Protein AF-A0A3B9QWY0-F1 (afdb_monomer_lite)

Organism: NCBI:txid1727

Radius of gyration: 14.38 Å; chains: 1; bounding box: 28×21×38 Å

Secondary structure (DSSP, 8-state):
-----TTSTT-TTHHHHHHHTSHHHHHHHHHTTTS---HHHHHHHSTT--HHHHHHHT-

Structure (mmCIF, N/CA/C/O backbone):
data_AF-A0A3B9QWY0-F1
#
_entry.id   AF-A0A3B9QWY0-F1
#
loop_
_atom_site.group_PDB
_atom_site.id
_atom_site.type_symbol
_atom_site.label_atom_id
_atom_site.label_alt_id
_atom_site.label_comp_id
_atom_site.label_asym_id
_atom_site.label_entity_id
_atom_site.label_seq_id
_atom_site.pdbx_PDB_ins_code
_atom_site.Cartn_x
_atom_site.Cartn_y
_atom_site.Cartn_z
_atom_site.occupancy
_atom_site.B_iso_or_equiv
_atom_site.auth_seq_id
_atom_site.auth_comp_id
_atom_site.auth_asym_id
_atom_site.auth_atom_id
_atom_site.pdbx_PDB_model_num
ATOM 1 N N . MET A 1 1 ? 17.184 7.718 -30.918 1.00 46.81 1 MET A N 1
ATOM 2 C CA . MET A 1 1 ? 16.518 8.271 -29.715 1.00 46.81 1 MET A CA 1
ATOM 3 C C . MET A 1 1 ? 15.193 7.546 -29.466 1.00 46.81 1 MET A C 1
ATOM 5 O O . MET A 1 1 ? 14.132 8.119 -29.644 1.00 46.81 1 MET A O 1
ATOM 9 N N . THR A 1 2 ? 15.241 6.278 -29.057 1.00 55.16 2 THR A N 1
ATOM 10 C CA . THR A 1 2 ? 14.054 5.462 -28.718 1.00 55.16 2 THR A CA 1
ATOM 11 C C . THR A 1 2 ? 14.261 4.794 -27.357 1.00 55.16 2 THR A C 1
ATOM 13 O O . THR A 1 2 ? 14.101 3.592 -27.196 1.00 55.16 2 THR A O 1
ATOM 16 N N . ALA A 1 3 ? 14.681 5.581 -26.362 1.00 58.97 3 ALA A N 1
ATOM 17 C CA . ALA A 1 3 ? 15.013 5.073 -25.027 1.00 58.97 3 ALA A CA 1
ATOM 18 C C . ALA A 1 3 ? 13.781 4.835 -24.122 1.00 58.97 3 ALA A C 1
ATOM 20 O O . ALA A 1 3 ? 13.911 4.262 -23.045 1.00 58.97 3 ALA A O 1
ATOM 21 N N . TRP A 1 4 ? 12.579 5.219 -24.571 1.00 66.38 4 TRP A N 1
ATOM 22 C CA . TRP A 1 4 ? 11.342 5.205 -23.779 1.00 66.38 4 TRP A CA 1
ATOM 23 C C . TRP A 1 4 ? 10.217 4.420 -24.466 1.00 66.38 4 TRP A C 1
ATOM 25 O O . TRP A 1 4 ? 9.109 4.923 -24.608 1.00 66.38 4 TRP A O 1
ATOM 35 N N . ASN A 1 5 ? 10.494 3.206 -24.947 1.00 82.25 5 ASN A N 1
ATOM 36 C CA . ASN A 1 5 ? 9.446 2.294 -25.413 1.00 82.25 5 ASN A CA 1
ATOM 37 C C . ASN A 1 5 ? 9.164 1.225 -24.340 1.00 82.25 5 ASN A C 1
ATOM 39 O O . ASN A 1 5 ? 9.906 0.245 -24.286 1.00 82.25 5 ASN A O 1
ATOM 43 N N . PRO A 1 6 ? 8.091 1.340 -23.535 1.00 76.62 6 PRO A N 1
ATOM 44 C CA . PRO A 1 6 ? 7.773 0.369 -22.483 1.00 76.62 6 PRO A CA 1
ATOM 45 C C . PRO A 1 6 ? 7.515 -1.051 -23.002 1.00 76.62 6 PRO A C 1
ATOM 47 O O . PRO A 1 6 ? 7.672 -2.024 -22.265 1.00 76.62 6 PRO A O 1
ATOM 50 N N . ALA A 1 7 ? 7.140 -1.191 -24.278 1.00 80.75 7 ALA A N 1
ATOM 51 C CA . ALA A 1 7 ? 6.947 -2.496 -24.897 1.00 80.75 7 ALA A CA 1
ATOM 52 C C . ALA A 1 7 ? 8.280 -3.237 -25.133 1.00 80.75 7 ALA A C 1
ATOM 54 O O . ALA A 1 7 ? 8.293 -4.467 -25.191 1.00 80.75 7 ALA A O 1
ATOM 55 N N . ALA A 1 8 ? 9.414 -2.528 -25.212 1.00 86.00 8 ALA A N 1
ATOM 56 C CA . ALA A 1 8 ? 10.739 -3.133 -25.357 1.00 86.00 8 ALA A CA 1
ATOM 57 C C . ALA A 1 8 ? 11.206 -3.779 -24.042 1.00 86.00 8 A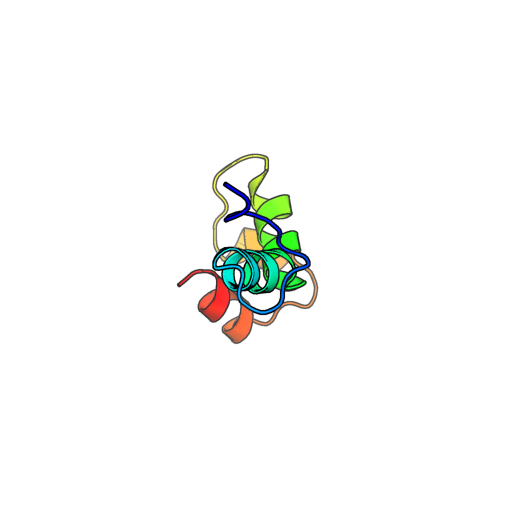LA A C 1
ATOM 59 O O . ALA A 1 8 ? 11.060 -3.184 -22.978 1.00 86.00 8 ALA A O 1
ATOM 60 N N . ARG A 1 9 ? 11.781 -4.991 -24.101 1.00 81.94 9 ARG A N 1
ATOM 61 C CA . ARG A 1 9 ? 12.151 -5.796 -22.916 1.00 81.94 9 ARG A CA 1
ATOM 62 C C . ARG A 1 9 ? 13.073 -5.060 -21.939 1.00 81.94 9 ARG A C 1
ATOM 64 O O . ARG A 1 9 ? 12.841 -5.144 -20.739 1.00 81.94 9 ARG A O 1
ATOM 71 N N . ASP A 1 10 ? 14.036 -4.306 -22.457 1.00 83.75 10 ASP A N 1
ATOM 72 C CA . ASP A 1 10 ? 15.083 -3.661 -21.654 1.00 83.75 10 ASP A CA 1
ATOM 73 C C . ASP A 1 10 ? 14.798 -2.175 -21.396 1.00 83.75 10 ASP A C 1
ATOM 75 O O . ASP A 1 10 ? 15.700 -1.399 -21.084 1.00 83.75 10 ASP A O 1
ATOM 79 N N . CYS A 1 11 ? 13.542 -1.741 -21.554 1.00 85.81 11 CYS A N 1
ATOM 80 C CA . CYS A 1 11 ? 13.189 -0.357 -21.282 1.00 85.81 11 CYS A CA 1
ATOM 81 C C . CYS A 1 11 ? 13.225 -0.088 -19.768 1.00 85.81 11 CYS A C 1
ATOM 83 O O . CYS A 1 11 ? 12.477 -0.736 -19.028 1.00 85.81 11 CYS A O 1
ATOM 85 N N . PRO A 1 12 ? 14.006 0.905 -19.297 1.00 83.00 12 PRO A N 1
ATOM 86 C CA . PRO A 1 12 ? 14.100 1.235 -17.873 1.00 83.00 12 PRO A CA 1
ATOM 87 C C . PRO A 1 12 ? 12.749 1.560 -17.220 1.00 83.00 12 PRO A C 1
ATOM 89 O O . PRO A 1 12 ? 12.572 1.359 -16.021 1.00 83.00 12 PRO A O 1
ATOM 92 N N . SER A 1 13 ? 11.765 2.020 -18.003 1.00 85.00 13 SER A N 1
ATOM 93 C CA . SER A 1 13 ? 10.422 2.319 -17.503 1.00 85.00 13 SER A CA 1
ATOM 94 C C . SER A 1 13 ? 9.589 1.073 -17.189 1.00 85.00 13 SER A C 1
ATOM 96 O O . SER A 1 13 ? 8.619 1.192 -16.445 1.00 85.00 13 SER A O 1
ATOM 98 N N . ARG A 1 14 ? 9.937 -0.132 -17.673 1.00 83.75 14 ARG A N 1
ATOM 99 C CA . ARG A 1 14 ? 9.154 -1.354 -17.383 1.00 83.75 14 ARG A CA 1
ATOM 100 C C . ARG A 1 14 ? 9.054 -1.659 -15.896 1.00 83.75 14 ARG A C 1
ATOM 102 O O . ARG A 1 14 ? 8.020 -2.156 -15.463 1.00 83.75 14 ARG A O 1
ATOM 109 N N . THR A 1 15 ? 10.077 -1.323 -15.116 1.00 83.12 15 THR A N 1
ATOM 110 C CA . THR A 1 15 ? 10.035 -1.449 -13.654 1.00 83.12 15 THR A CA 1
ATOM 111 C C . THR A 1 15 ? 8.981 -0.521 -13.053 1.00 83.12 15 THR A C 1
ATOM 113 O O . THR A 1 15 ? 8.212 -0.944 -12.196 1.00 83.12 15 THR A O 1
ATOM 116 N N . LEU A 1 16 ? 8.875 0.713 -13.555 1.00 85.06 16 LEU A N 1
ATOM 117 C CA . LEU A 1 16 ? 7.821 1.643 -13.151 1.00 85.06 16 LEU A CA 1
ATOM 118 C C . LEU A 1 16 ? 6.435 1.108 -13.533 1.00 85.06 16 LEU A C 1
ATOM 120 O O . LEU A 1 16 ? 5.532 1.128 -12.706 1.00 85.06 16 LEU A O 1
ATOM 124 N N . PHE A 1 17 ? 6.273 0.572 -14.746 1.00 83.88 17 PHE A N 1
ATOM 125 C CA . PHE A 1 17 ? 5.009 -0.041 -15.171 1.00 83.88 17 PHE A CA 1
ATOM 126 C C . PHE A 1 17 ? 4.630 -1.267 -14.340 1.00 83.88 17 PHE A C 1
ATOM 128 O O . PHE A 1 17 ? 3.448 -1.479 -14.105 1.00 83.88 17 PHE A O 1
ATOM 135 N N . ALA A 1 18 ? 5.598 -2.058 -13.873 1.00 82.31 18 ALA A N 1
ATOM 136 C CA . ALA A 1 18 ? 5.326 -3.170 -12.966 1.00 82.31 18 ALA A CA 1
ATOM 137 C C . ALA A 1 18 ? 4.812 -2.677 -11.604 1.00 82.31 18 ALA A C 1
ATOM 139 O O . ALA A 1 18 ? 3.894 -3.272 -11.046 1.00 82.31 18 ALA A O 1
ATOM 140 N N . THR A 1 19 ? 5.359 -1.571 -11.093 1.00 84.31 19 THR A N 1
ATOM 141 C CA . THR A 1 19 ? 4.883 -0.941 -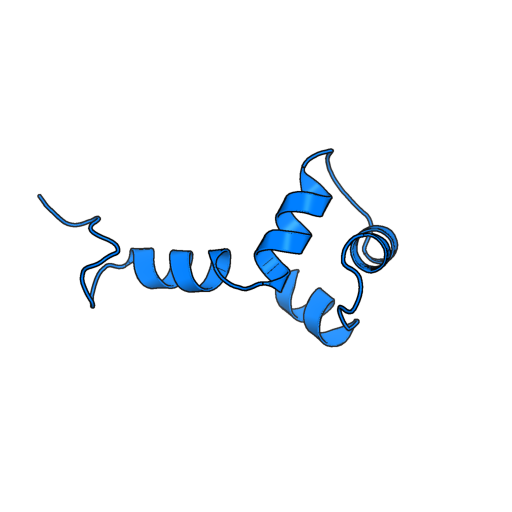9.856 1.00 84.31 19 THR A CA 1
ATOM 142 C C . THR A 1 19 ? 3.501 -0.326 -10.042 1.00 84.31 19 THR A C 1
ATOM 144 O O . THR A 1 19 ? 2.607 -0.606 -9.253 1.00 84.31 19 THR A O 1
ATOM 147 N N . VAL A 1 20 ? 3.290 0.477 -11.085 1.00 83.44 20 VAL A N 1
ATOM 148 C CA . VAL A 1 20 ? 1.995 1.127 -11.339 1.00 83.44 20 VAL A CA 1
ATOM 149 C C . VAL A 1 20 ? 0.930 0.096 -11.710 1.00 83.44 20 VAL A C 1
ATOM 151 O O . VAL A 1 20 ? -0.198 0.216 -11.276 1.00 83.44 20 VAL A O 1
ATOM 154 N N . GLY A 1 21 ? 1.273 -0.958 -12.448 1.00 83.75 21 GLY A N 1
ATOM 155 C CA . GLY A 1 21 ? 0.342 -2.026 -12.815 1.00 83.75 21 GLY A CA 1
ATOM 156 C C . GLY A 1 21 ? -0.027 -2.980 -11.674 1.00 83.75 21 GLY A C 1
ATOM 157 O O . GLY A 1 21 ? -0.883 -3.844 -11.867 1.00 83.75 21 GLY A O 1
ATOM 158 N N . ASP A 1 22 ? 0.596 -2.860 -10.497 1.00 92.06 22 ASP A N 1
ATOM 159 C CA . ASP A 1 22 ? 0.199 -3.639 -9.327 1.00 92.06 22 ASP A CA 1
ATOM 160 C C . ASP A 1 22 ? -1.195 -3.210 -8.860 1.00 92.06 22 ASP A C 1
ATOM 162 O O . ASP A 1 22 ? -1.443 -2.035 -8.581 1.00 92.06 22 ASP A O 1
ATOM 166 N N . ARG A 1 23 ? -2.103 -4.185 -8.729 1.00 92.56 23 ARG A N 1
ATOM 167 C CA . ARG A 1 23 ? -3.499 -3.962 -8.323 1.00 92.56 23 ARG A CA 1
ATOM 168 C C . ARG A 1 23 ? -3.607 -3.053 -7.099 1.00 92.56 23 ARG A C 1
ATOM 170 O O . ARG A 1 23 ? -4.444 -2.156 -7.083 1.00 92.56 23 ARG A O 1
ATOM 177 N N . TRP A 1 24 ? -2.801 -3.308 -6.070 1.00 95.88 24 TRP A N 1
ATOM 178 C CA . TRP A 1 24 ? -2.900 -2.567 -4.816 1.00 95.88 24 TRP A CA 1
ATOM 179 C C . TRP A 1 24 ? -2.378 -1.146 -4.964 1.00 95.88 24 TRP A C 1
ATOM 181 O O . TRP A 1 24 ? -3.011 -0.231 -4.454 1.00 95.88 24 TRP A O 1
ATOM 191 N N . ASN A 1 25 ? -1.292 -0.948 -5.713 1.00 94.75 25 ASN A N 1
ATOM 192 C CA . ASN A 1 25 ? -0.778 0.390 -5.988 1.00 94.75 25 ASN A CA 1
ATOM 193 C C . ASN A 1 25 ? -1.805 1.252 -6.731 1.00 94.75 25 ASN A C 1
ATOM 195 O O . ASN A 1 25 ? -2.008 2.394 -6.337 1.00 94.75 25 ASN A O 1
ATOM 199 N N . MET A 1 26 ? -2.516 0.710 -7.725 1.00 94.44 26 MET A N 1
ATOM 200 C CA . MET A 1 26 ? -3.576 1.470 -8.405 1.00 94.44 26 MET A CA 1
ATOM 201 C C . MET A 1 26 ? -4.717 1.858 -7.468 1.00 94.44 26 MET A C 1
ATOM 203 O O . MET A 1 26 ? -5.158 3.001 -7.493 1.00 94.44 26 MET A O 1
ATOM 207 N N . LEU A 1 27 ? -5.187 0.934 -6.627 1.00 95.62 27 LEU A N 1
ATOM 208 C CA . LEU A 1 27 ? -6.276 1.228 -5.692 1.00 95.62 27 LEU A CA 1
ATOM 209 C C . LEU A 1 27 ? -5.859 2.243 -4.619 1.00 95.62 27 LEU A C 1
ATOM 211 O O . LEU A 1 27 ? -6.652 3.108 -4.266 1.00 95.62 27 LEU A O 1
ATOM 215 N N . ILE A 1 28 ? -4.616 2.169 -4.134 1.00 95.81 28 ILE A N 1
ATOM 216 C CA . ILE A 1 28 ? -4.061 3.154 -3.196 1.00 95.81 28 ILE A CA 1
ATOM 217 C C . ILE A 1 28 ? -3.965 4.530 -3.864 1.00 95.81 28 ILE A C 1
ATOM 219 O O . ILE A 1 28 ? -4.358 5.517 -3.255 1.00 95.81 28 ILE A O 1
ATOM 223 N N . LEU A 1 29 ? -3.486 4.605 -5.110 1.00 95.00 29 LEU A N 1
ATOM 224 C CA . LEU A 1 29 ? -3.401 5.868 -5.850 1.00 95.00 29 LEU A CA 1
ATOM 225 C C . LEU A 1 29 ? -4.780 6.492 -6.083 1.00 95.00 29 LEU A C 1
ATOM 227 O O . LEU A 1 29 ? -4.928 7.693 -5.892 1.00 95.00 29 LEU A O 1
ATOM 231 N N . LEU A 1 30 ? -5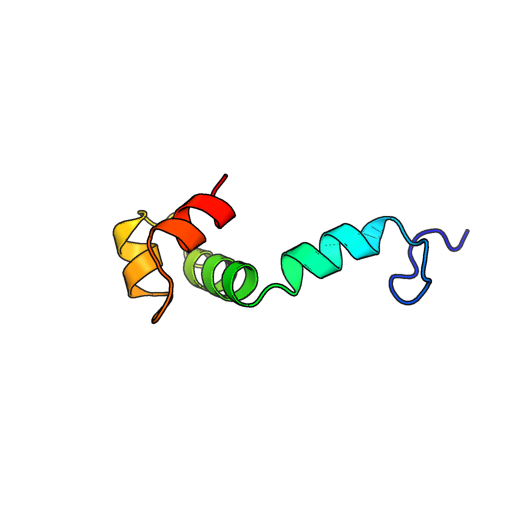.785 5.686 -6.436 1.00 94.62 30 LEU A N 1
ATOM 232 C CA . LEU A 1 30 ? -7.169 6.151 -6.570 1.00 94.62 30 LEU A CA 1
ATOM 233 C C . LEU A 1 30 ? -7.731 6.653 -5.233 1.00 94.62 30 LEU A C 1
ATOM 235 O O . LEU A 1 30 ? -8.370 7.694 -5.191 1.00 94.62 30 LEU A O 1
ATOM 239 N N . ALA A 1 31 ? -7.452 5.964 -4.124 1.00 95.62 31 ALA A N 1
ATOM 240 C CA . ALA A 1 31 ? -7.889 6.405 -2.797 1.00 95.62 31 ALA A CA 1
ATOM 241 C C . ALA A 1 31 ? -7.224 7.720 -2.338 1.00 95.62 31 ALA A C 1
ATOM 243 O O . ALA A 1 31 ? -7.743 8.390 -1.449 1.00 95.62 31 ALA A O 1
ATOM 244 N N . LEU A 1 32 ? -6.080 8.081 -2.925 1.00 96.38 32 LEU A N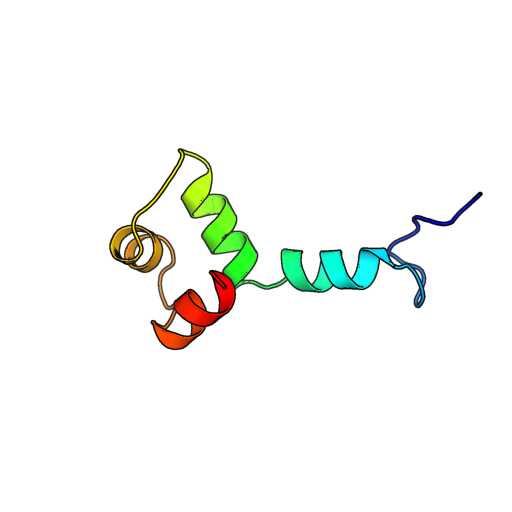 1
ATOM 245 C CA . LEU A 1 32 ? -5.339 9.314 -2.644 1.00 96.38 32 LEU A CA 1
ATOM 246 C C . LEU A 1 32 ? -5.675 10.460 -3.614 1.00 96.38 32 LEU A C 1
ATOM 248 O O . LEU A 1 32 ? -5.086 11.533 -3.493 1.00 96.38 32 LEU A O 1
ATOM 252 N N . GLU A 1 33 ? -6.592 10.261 -4.569 1.00 95.81 33 GLU A N 1
ATOM 253 C CA . GLU A 1 33 ? -6.954 11.276 -5.572 1.00 95.81 33 GLU A CA 1
ATOM 254 C C . GLU A 1 33 ? -7.458 12.576 -4.922 1.00 95.81 33 GLU A C 1
ATOM 256 O O . GLU A 1 33 ? -7.055 13.667 -5.327 1.00 95.81 33 GLU A O 1
ATOM 261 N N . ASP A 1 34 ? -8.247 12.456 -3.852 1.00 91.06 34 ASP A N 1
ATOM 262 C CA . ASP A 1 34 ? -8.820 13.588 -3.112 1.00 91.06 34 ASP A CA 1
ATOM 263 C C . ASP A 1 34 ? -7.896 14.145 -2.010 1.00 91.06 34 ASP A C 1
ATOM 265 O O . ASP A 1 34 ? -8.269 15.072 -1.285 1.00 91.06 34 ASP A O 1
ATOM 269 N N . GLY A 1 35 ? -6.683 13.601 -1.874 1.00 95.00 35 GLY A N 1
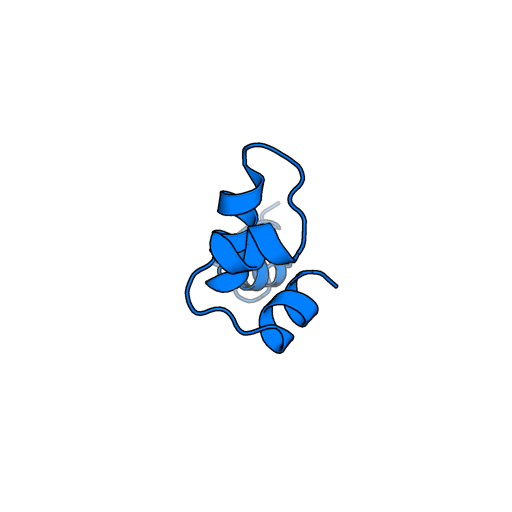ATOM 270 C CA . GLY A 1 35 ? -5.664 14.083 -0.944 1.00 95.00 35 GLY A CA 1
ATOM 271 C C . GLY A 1 35 ? -5.131 13.028 0.022 1.00 95.00 35 GLY A C 1
ATOM 272 O O . GLY A 1 35 ? -5.282 11.820 -0.160 1.00 95.00 35 GLY A O 1
ATOM 273 N N . GLU A 1 36 ? -4.443 13.507 1.058 1.00 95.62 36 GLU A N 1
ATOM 274 C CA . GLU A 1 36 ? -3.797 12.655 2.055 1.00 95.62 36 GLU A CA 1
ATOM 275 C C . GLU A 1 36 ? -4.826 11.852 2.860 1.00 95.62 36 GLU A C 1
ATOM 277 O O . GLU A 1 36 ? -5.792 12.398 3.387 1.00 95.62 36 GLU A O 1
ATOM 282 N N . GLN A 1 37 ? -4.572 10.553 3.005 1.00 97.19 37 GLN A N 1
ATOM 283 C CA . GLN A 1 37 ? -5.417 9.629 3.758 1.00 97.19 37 GLN A CA 1
ATOM 284 C C . GLN A 1 37 ? -4.603 8.980 4.875 1.00 97.19 37 GLN A C 1
ATOM 286 O O . GLN A 1 37 ? -3.439 8.601 4.699 1.00 97.19 37 GLN A O 1
ATOM 291 N N . ARG A 1 38 ? -5.222 8.781 6.036 1.00 97.12 38 ARG A N 1
ATOM 292 C CA . ARG A 1 38 ? -4.640 7.979 7.115 1.00 97.12 38 ARG A CA 1
ATOM 293 C C . ARG A 1 38 ? -4.650 6.503 6.728 1.00 97.12 38 ARG A C 1
ATOM 295 O O . ARG A 1 38 ? -5.489 6.037 5.964 1.00 97.12 38 ARG A O 1
ATOM 302 N N . PHE A 1 39 ? -3.774 5.715 7.352 1.00 97.12 39 PHE A N 1
ATOM 303 C CA . PHE A 1 39 ? -3.682 4.271 7.097 1.00 97.12 39 PHE A CA 1
ATOM 304 C C . PHE A 1 39 ? -5.030 3.536 7.222 1.00 97.12 39 PHE A C 1
ATOM 306 O O . PHE A 1 39 ? -5.363 2.702 6.385 1.00 97.12 39 PHE A O 1
ATOM 313 N N . GLY A 1 40 ? -5.822 3.852 8.253 1.00 96.88 40 GLY A N 1
ATOM 314 C CA . GLY A 1 40 ? -7.142 3.241 8.453 1.00 96.88 40 GLY A CA 1
ATOM 315 C C . GLY A 1 40 ? -8.166 3.633 7.383 1.00 96.88 40 GLY A C 1
ATOM 316 O O . GLY A 1 40 ? -9.003 2.813 7.009 1.00 96.88 40 GLY A O 1
ATOM 317 N N . GLU A 1 41 ? -8.071 4.853 6.854 1.00 97.00 41 GLU A N 1
ATOM 318 C CA . GLU A 1 41 ? -8.934 5.343 5.775 1.00 97.00 41 GLU A CA 1
ATOM 319 C C . GLU A 1 41 ? -8.560 4.663 4.456 1.00 97.00 41 GLU A C 1
ATOM 321 O O . GLU A 1 41 ? -9.435 4.141 3.772 1.00 97.00 41 GLU A O 1
ATOM 326 N N . LEU A 1 42 ? -7.261 4.537 4.154 1.00 97.12 42 LEU A N 1
ATOM 327 C CA . LEU A 1 42 ? -6.776 3.751 3.013 1.00 97.12 42 LEU A CA 1
ATOM 328 C C . LEU A 1 42 ? -7.214 2.289 3.096 1.00 97.12 42 LEU A C 1
ATOM 330 O O . LEU A 1 42 ? -7.671 1.730 2.106 1.00 97.12 42 LEU A O 1
ATOM 334 N N . LYS A 1 43 ? -7.122 1.668 4.275 1.00 96.81 43 LYS A N 1
ATOM 335 C CA . LYS A 1 43 ? -7.587 0.290 4.490 1.00 96.81 43 LYS A CA 1
ATOM 336 C C . LYS A 1 43 ? -9.092 0.139 4.249 1.00 96.81 43 LYS A C 1
ATOM 338 O O . LYS A 1 43 ? -9.524 -0.906 3.781 1.00 96.81 43 LYS A O 1
ATOM 343 N N . THR A 1 44 ? -9.874 1.164 4.583 1.00 95.69 44 THR A N 1
ATOM 344 C CA . THR A 1 44 ? -11.330 1.159 4.385 1.00 95.69 44 THR A CA 1
ATOM 345 C C . THR A 1 44 ? -11.693 1.371 2.915 1.00 95.69 44 THR A C 1
ATOM 347 O O . THR A 1 44 ? -12.577 0.691 2.407 1.00 95.69 44 THR A O 1
ATOM 350 N N . HIS A 1 45 ? -10.994 2.269 2.214 1.00 95.50 45 HIS A N 1
ATOM 351 C CA . HIS A 1 45 ? -11.210 2.519 0.785 1.00 95.50 45 HIS A CA 1
ATOM 352 C C . HIS A 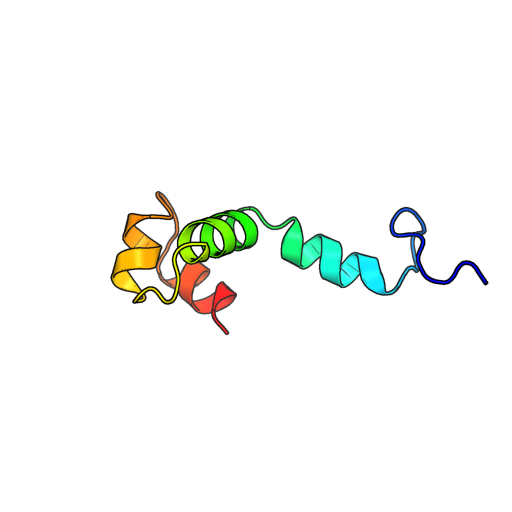1 45 ? -10.719 1.368 -0.104 1.00 95.50 45 HIS A C 1
ATOM 354 O O . HIS A 1 45 ? -11.355 1.035 -1.104 1.00 95.50 45 HIS A O 1
ATOM 360 N N . VAL A 1 46 ? -9.594 0.745 0.249 1.00 96.38 46 VAL A N 1
ATOM 361 C CA . VAL A 1 46 ? -8.991 -0.353 -0.512 1.00 96.38 46 VAL A CA 1
ATOM 362 C C . VAL A 1 46 ? -9.471 -1.692 0.050 1.00 96.38 46 VAL A C 1
ATOM 364 O O . VAL A 1 46 ? -8.746 -2.398 0.751 1.00 96.38 46 VAL A O 1
ATOM 367 N N . ASP A 1 47 ? -10.714 -2.049 -0.268 1.00 94.62 47 ASP A N 1
ATOM 368 C CA . ASP A 1 47 ? -11.337 -3.271 0.245 1.00 94.62 47 ASP A CA 1
ATOM 369 C C . ASP A 1 47 ? -10.531 -4.546 -0.096 1.00 94.62 47 ASP A C 1
ATOM 371 O O . ASP A 1 47 ? -9.998 -4.730 -1.199 1.00 94.62 47 ASP A O 1
ATOM 375 N N . GLY A 1 48 ? -10.426 -5.440 0.888 1.00 95.25 48 GLY A N 1
ATOM 376 C CA . GLY A 1 48 ? -9.705 -6.708 0.791 1.00 95.25 48 GLY A CA 1
ATOM 377 C C . GLY A 1 48 ? -8.175 -6.628 0.896 1.00 95.25 48 GLY A C 1
ATOM 378 O O . GLY A 1 48 ? -7.522 -7.674 0.824 1.00 95.25 48 GLY A O 1
ATOM 379 N N . ILE A 1 49 ? -7.571 -5.446 1.080 1.00 97.25 49 ILE A N 1
ATOM 380 C CA . ILE A 1 49 ? -6.127 -5.350 1.342 1.00 97.25 49 ILE A CA 1
ATOM 381 C C . ILE A 1 49 ? -5.801 -5.763 2.783 1.00 97.25 49 ILE A C 1
ATOM 383 O O . ILE A 1 49 ? -6.478 -5.388 3.740 1.00 97.25 49 ILE A O 1
ATOM 387 N N . SER A 1 50 ? -4.725 -6.531 2.962 1.00 97.75 50 SER A N 1
ATOM 388 C CA . SER A 1 50 ? -4.211 -6.835 4.304 1.00 97.75 50 SER A CA 1
ATOM 389 C C . SER A 1 50 ? -3.293 -5.725 4.820 1.00 97.75 50 SER A C 1
ATOM 391 O O . SER A 1 50 ? -2.584 -5.092 4.037 1.00 97.75 50 SER A O 1
ATOM 393 N N . ASP A 1 51 ? -3.202 -5.570 6.144 1.00 97.75 51 ASP A N 1
ATOM 394 C CA . ASP A 1 51 ? -2.311 -4.585 6.785 1.00 97.75 51 ASP A CA 1
ATOM 395 C C . ASP A 1 51 ? -0.850 -4.763 6.377 1.00 97.75 51 ASP A C 1
ATOM 397 O O . ASP A 1 51 ? -0.123 -3.789 6.176 1.00 97.75 51 ASP A O 1
ATOM 401 N N . LYS A 1 52 ? -0.426 -6.019 6.204 1.00 97.81 52 LYS A N 1
ATOM 402 C CA . LYS A 1 52 ? 0.918 -6.361 5.740 1.00 97.81 52 LYS A CA 1
ATOM 403 C C . LYS A 1 52 ? 1.169 -5.832 4.328 1.00 97.81 52 LYS A C 1
ATOM 405 O O . LYS A 1 52 ? 2.209 -5.226 4.091 1.00 97.81 52 LYS A O 1
ATOM 410 N N . VAL A 1 53 ? 0.234 -6.063 3.405 1.00 97.06 53 VAL A N 1
ATOM 411 C CA . VAL A 1 53 ? 0.366 -5.621 2.008 1.00 97.06 53 VAL A CA 1
ATOM 412 C C . VAL A 1 53 ? 0.292 -4.100 1.924 1.00 97.06 53 VAL A C 1
ATOM 414 O O . VAL A 1 53 ? 1.156 -3.503 1.291 1.00 97.06 53 VAL A O 1
ATOM 417 N N . LEU A 1 54 ? -0.657 -3.463 2.617 1.00 97.31 54 LEU A N 1
ATOM 418 C CA . LEU A 1 54 ? -0.770 -2.003 2.648 1.00 97.31 54 LEU A CA 1
ATOM 419 C C . LEU A 1 54 ? 0.510 -1.358 3.203 1.00 97.31 54 LEU A C 1
ATOM 421 O O . LEU A 1 54 ? 1.075 -0.463 2.583 1.00 97.31 54 LEU A O 1
ATOM 425 N N . THR A 1 55 ? 1.044 -1.887 4.308 1.00 97.44 55 THR A N 1
ATOM 426 C CA . THR A 1 55 ? 2.327 -1.436 4.874 1.00 97.44 55 THR A CA 1
ATOM 427 C C . THR A 1 55 ? 3.488 -1.623 3.901 1.00 97.44 55 THR A C 1
ATOM 429 O O . THR A 1 55 ? 4.378 -0.783 3.842 1.00 97.44 55 THR A O 1
ATOM 432 N N . GLN A 1 56 ? 3.516 -2.726 3.152 1.00 95.56 56 GLN A N 1
ATOM 433 C CA . GLN A 1 56 ? 4.566 -2.981 2.168 1.00 95.56 56 GLN A CA 1
ATOM 434 C C . GLN A 1 56 ? 4.492 -2.015 0.980 1.00 95.56 56 GLN A C 1
ATOM 436 O O . GLN A 1 56 ? 5.534 -1.679 0.429 1.00 95.56 56 GLN A O 1
ATOM 441 N N . ARG A 1 57 ? 3.290 -1.592 0.569 1.00 94.25 57 ARG A N 1
ATOM 442 C CA . ARG A 1 57 ? 3.104 -0.659 -0.554 1.00 94.25 57 ARG A CA 1
ATOM 443 C C . ARG A 1 57 ? 3.375 0.802 -0.195 1.00 94.25 57 ARG A C 1
ATOM 445 O O . ARG A 1 57 ? 3.756 1.558 -1.074 1.00 94.25 57 ARG A O 1
ATOM 452 N N . LEU A 1 58 ? 3.201 1.187 1.070 1.00 93.12 58 LEU A N 1
ATOM 453 C CA . LEU A 1 58 ? 3.434 2.557 1.553 1.00 93.12 58 LEU A CA 1
ATOM 454 C C . LEU A 1 58 ? 4.885 2.832 2.005 1.00 93.12 58 LEU A C 1
ATOM 456 O O . LEU A 1 58 ? 5.158 3.910 2.530 1.00 93.12 58 LEU A O 1
ATOM 460 N N . ARG A 1 59 ? 5.795 1.862 1.863 1.00 88.56 59 ARG A N 1
ATOM 461 C CA . ARG A 1 59 ? 7.232 2.002 2.157 1.00 88.56 59 ARG A CA 1
ATOM 462 C C . ARG A 1 59 ? 8.014 2.346 0.902 1.00 88.56 59 ARG A C 1
ATOM 464 O O . ARG A 1 59 ? 8.963 3.143 1.039 1.00 88.56 59 ARG A O 1
#

Foldseek 3Di:
DPQADCVDPPRPCVVVVVLCVPPLNVQLVVLCPVHDDDLVSSPVSRPPDDPVRSVVNVD

Sequence (59 aa):
MTAWNPAARDCPSRTLFATVGDRWNMLILLALEDGEQRFGELKTHVDGISDKVLTQRLR

pLDDT: mean 89.37, std 10.7, range [46.81, 97.81]

InterPro domains:
  IPR002577 Helix-turn-helix, HxlR type [PF01638] (20-59)
  IPR002577 Helix-turn-helix, HxlR type [PS51118] (11-59)
  IPR036388 Winged helix-like DNA-binding domain superfamily [G3DSA:1.10.10.10] (1-59)
  IPR036390 Winged helix DNA-binding domain superfamily [SSF46785] (2-59)